Protein AF-A0A963H5S8-F1 (afdb_monomer)

Radius of gyration: 13.83 Å; Cα contacts (8 Å, |Δi|>4): 63; chains: 1; bounding box: 28×29×34 Å

Nearest PDB structures (foldseek):
  3bjz-assembly1_B  TM=9.997E-01  e=7.441E-07  Pseudomonas aeruginosa PAO1
  3bjz-assembly1_D  TM=1.001E+00  e=1.224E-06  Pseudomonas aeruginosa PAO1
  3bjz-assembly1_C  TM=9.985E-01  e=2.871E-06  Pseudomonas aeruginosa PAO1
  1x92-assembly1_B  TM=9.949E-01  e=4.095E-06  Pseudomonas aeruginosa
  5i01-assembly1_C  TM=9.940E-01  e=5.288E-05  Neisseria gonorrhoeae FA 1090

Secondary structure (DSSP, 8-state):
-HHHHHHTT---EEEEEGGGHHHHTT--TT-EEEEES-S-HHHHHHHHHHHHHHHHHHHHHHHH---

Mean predicted aligned error: 2.67 Å

pLDDT: mean 96.66, std 4.84, range [62.97, 98.88]

Solvent-accessible surface area (backbone atoms only — not comparable to full-atom values): 4055 Å² total; per-residue (Å²): 107,69,70,60,33,51,78,64,77,43,81,49,77,45,83,36,31,61,84,30,58,81,59,53,80,68,58,58,93,82,36,47,78,52,59,37,97,39,82,52,65,70,62,30,50,54,51,49,54,51,50,52,52,52,49,51,51,51,50,45,37,72,76,74,48,78,133

Sequence (67 aa):
AIKVAHEREMHVVALTGKGGGPMAALLGPDDVHVCVPAERTARIQEVHLLALHCLCDGIDCLLLGVE

Structure (mmCIF, N/CA/C/O backbone):
data_AF-A0A963H5S8-F1
#
_entry.id   AF-A0A963H5S8-F1
#
loop_
_atom_site.group_PDB
_atom_site.id
_atom_site.type_symbol
_atom_site.label_atom_id
_atom_site.label_alt_id
_atom_site.label_comp_id
_atom_site.label_asym_id
_atom_site.label_entity_id
_atom_site.label_seq_id
_atom_site.pdbx_PDB_ins_code
_atom_site.Cartn_x
_atom_site.Cartn_y
_atom_site.Cartn_z
_atom_site.occupancy
_atom_site.B_iso_or_equiv
_atom_site.auth_seq_id
_atom_site.auth_comp_id
_atom_site.auth_asym_id
_atom_site.auth_atom_id
_atom_site.pdbx_PDB_model_num
ATOM 1 N N . ALA A 1 1 ? -2.369 11.857 6.714 1.00 95.62 1 ALA A N 1
ATOM 2 C CA . ALA A 1 1 ? -1.751 11.500 5.423 1.00 95.62 1 ALA A CA 1
ATOM 3 C C . ALA A 1 1 ? -2.828 11.230 4.380 1.00 95.62 1 ALA A C 1
ATOM 5 O O . ALA A 1 1 ? -3.063 12.132 3.603 1.00 95.62 1 ALA A O 1
ATOM 6 N N . ILE A 1 2 ? -3.547 10.099 4.434 1.00 97.56 2 ILE A N 1
ATOM 7 C CA . ILE A 1 2 ? -4.559 9.712 3.422 1.00 97.56 2 ILE A CA 1
ATOM 8 C C . ILE A 1 2 ? -5.583 10.815 3.132 1.00 97.56 2 ILE A C 1
ATOM 10 O O . ILE A 1 2 ? -5.653 11.283 2.010 1.00 97.56 2 ILE A O 1
ATOM 14 N N . LYS A 1 3 ? -6.281 11.326 4.155 1.00 96.75 3 LYS A N 1
ATOM 15 C CA . LYS A 1 3 ? -7.261 12.414 3.967 1.00 96.75 3 LYS A CA 1
ATOM 16 C C . LYS A 1 3 ? -6.671 13.645 3.265 1.00 96.75 3 LYS A C 1
ATOM 18 O O . LYS A 1 3 ? -7.281 14.183 2.361 1.00 96.75 3 LYS A O 1
ATOM 23 N N . VAL A 1 4 ? -5.453 14.038 3.644 1.00 97.94 4 VAL A N 1
ATOM 24 C CA . VAL A 1 4 ? -4.743 15.176 3.034 1.00 97.94 4 VAL A CA 1
ATOM 25 C C . VAL A 1 4 ? -4.297 14.857 1.604 1.00 97.94 4 VAL A C 1
ATOM 27 O O . VAL A 1 4 ? -4.252 15.750 0.769 1.00 97.94 4 VAL A O 1
ATOM 30 N N . ALA A 1 5 ? -3.956 13.600 1.311 1.00 98.00 5 ALA A N 1
ATOM 31 C CA . ALA A 1 5 ? -3.655 13.150 -0.044 1.00 98.00 5 ALA A CA 1
ATOM 32 C C . ALA A 1 5 ? -4.906 13.271 -0.927 1.00 98.00 5 ALA A C 1
ATOM 34 O O . ALA A 1 5 ? -4.834 13.872 -1.992 1.00 98.00 5 ALA A O 1
ATOM 35 N N . HIS A 1 6 ? -6.066 12.829 -0.434 1.00 97.56 6 HIS A N 1
ATOM 36 C CA . HIS A 1 6 ? -7.348 12.978 -1.129 1.00 97.56 6 HIS A CA 1
ATOM 37 C C . HIS A 1 6 ? -7.777 14.438 -1.300 1.00 97.56 6 HIS A C 1
ATOM 39 O O . HIS A 1 6 ? -8.196 14.817 -2.386 1.00 97.56 6 HIS A O 1
ATOM 45 N N . GLU A 1 7 ? -7.604 15.285 -0.279 1.00 97.88 7 GLU A N 1
ATOM 46 C CA . GLU A 1 7 ? -7.819 16.743 -0.377 1.00 97.88 7 GLU A CA 1
ATOM 47 C C . GLU A 1 7 ? -6.926 17.408 -1.439 1.00 97.88 7 GLU A C 1
ATOM 49 O O . GLU A 1 7 ? -7.224 18.509 -1.896 1.00 97.88 7 GLU A O 1
ATOM 54 N N . ARG A 1 8 ? -5.823 16.756 -1.818 1.00 97.56 8 ARG A N 1
ATOM 55 C CA . ARG A 1 8 ? -4.891 17.191 -2.865 1.00 97.56 8 ARG A CA 1
ATOM 56 C C . ARG A 1 8 ? -5.013 16.375 -4.151 1.00 97.56 8 ARG A C 1
ATOM 58 O O . ARG A 1 8 ? -4.096 16.422 -4.965 1.00 97.56 8 ARG A O 1
ATOM 65 N N . GLU A 1 9 ? -6.102 15.624 -4.311 1.00 96.81 9 GLU A N 1
ATOM 66 C CA . GLU A 1 9 ? -6.385 14.815 -5.504 1.00 96.81 9 GLU A CA 1
ATOM 67 C C . GLU A 1 9 ? -5.275 13.791 -5.824 1.00 96.81 9 GLU A C 1
ATOM 69 O O . GLU A 1 9 ? -5.010 13.460 -6.976 1.00 96.81 9 GLU A O 1
ATOM 74 N N . MET A 1 10 ? -4.594 13.281 -4.795 1.00 97.81 10 MET A N 1
ATOM 75 C CA . MET A 1 10 ? -3.560 12.256 -4.936 1.00 97.81 10 MET A CA 1
ATOM 76 C C . MET A 1 10 ? -4.155 10.853 -4.774 1.00 97.81 10 MET A C 1
ATOM 78 O O . MET A 1 10 ? -4.924 10.606 -3.844 1.00 97.81 10 MET A O 1
ATOM 82 N N . HIS A 1 11 ? -3.709 9.912 -5.608 1.00 96.06 11 HIS A N 1
ATOM 83 C CA . HIS A 1 11 ? -3.975 8.484 -5.421 1.00 96.06 11 HIS A CA 1
ATOM 84 C C . HIS A 1 11 ? -3.194 7.915 -4.232 1.00 96.06 11 HIS A C 1
ATOM 86 O O . HIS A 1 11 ? -2.041 8.297 -3.992 1.00 96.06 11 HIS A O 1
ATOM 92 N N . VAL A 1 12 ? -3.788 6.955 -3.520 1.00 98.25 12 VAL A N 1
ATOM 93 C CA . VAL A 1 12 ? -3.134 6.256 -2.409 1.00 98.25 12 VAL A CA 1
ATOM 94 C C . VAL A 1 12 ? -2.938 4.779 -2.739 1.00 98.25 12 VAL A C 1
ATOM 96 O O . VAL A 1 12 ? -3.873 4.057 -3.068 1.00 98.25 12 VAL A O 1
ATOM 99 N N . VAL A 1 13 ? -1.703 4.303 -2.567 1.00 98.25 13 VAL A N 1
ATOM 100 C CA . VAL A 1 13 ? -1.381 2.872 -2.498 1.00 98.25 13 VAL A CA 1
ATOM 101 C C . VAL A 1 13 ? -1.041 2.541 -1.048 1.00 98.25 13 VAL A C 1
ATOM 103 O O . VAL A 1 13 ? -0.025 2.989 -0.515 1.00 98.25 13 VAL A O 1
ATOM 106 N N . ALA A 1 14 ? -1.909 1.786 -0.382 1.00 98.31 14 ALA A N 1
ATOM 107 C CA . ALA A 1 14 ? -1.787 1.462 1.033 1.00 98.31 14 ALA A CA 1
ATOM 108 C C . ALA A 1 14 ? -1.248 0.039 1.237 1.00 98.31 14 ALA A C 1
ATOM 110 O O . ALA A 1 14 ? -1.921 -0.940 0.912 1.00 98.31 14 ALA A O 1
ATOM 111 N N . LEU A 1 15 ? -0.063 -0.079 1.844 1.00 98.50 15 LEU A N 1
ATOM 112 C CA . LEU A 1 15 ? 0.505 -1.356 2.286 1.00 98.50 15 LEU A CA 1
ATOM 113 C C . LEU A 1 15 ? 0.083 -1.642 3.734 1.00 98.50 15 LEU A C 1
ATOM 115 O O . LEU A 1 15 ? 0.458 -0.913 4.656 1.00 98.50 15 LEU A O 1
ATOM 119 N N . THR A 1 16 ? -0.686 -2.709 3.966 1.00 98.31 16 THR A N 1
ATOM 120 C CA . THR A 1 16 ? -1.176 -3.069 5.314 1.00 98.31 16 THR A CA 1
ATOM 121 C C . THR A 1 16 ? -1.045 -4.554 5.627 1.00 98.31 16 THR A C 1
ATOM 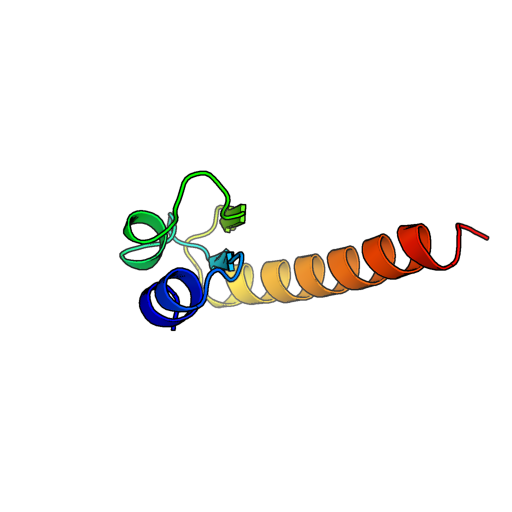123 O O . THR A 1 16 ? -0.644 -5.344 4.783 1.00 98.31 16 THR A O 1
ATOM 126 N N . GLY A 1 17 ? -1.427 -4.947 6.840 1.00 98.12 17 GLY A N 1
ATOM 127 C CA . GLY A 1 17 ? -1.838 -6.312 7.178 1.00 98.12 17 GLY A CA 1
ATOM 128 C C . GLY A 1 17 ? -2.948 -6.260 8.231 1.00 98.12 17 GLY A C 1
ATOM 129 O O . GLY A 1 17 ? -3.485 -5.172 8.465 1.00 98.12 17 GLY A O 1
ATOM 130 N N . LYS A 1 18 ? -3.300 -7.385 8.869 1.00 97.06 18 LYS A N 1
ATOM 131 C CA . LYS A 1 18 ? -4.377 -7.448 9.889 1.00 97.06 18 LYS A CA 1
ATOM 132 C C . LYS A 1 18 ? -5.727 -6.889 9.406 1.00 97.06 18 LYS A C 1
ATOM 134 O O . LYS A 1 18 ? -6.391 -6.130 10.110 1.00 97.06 18 LYS A O 1
ATOM 139 N N . GLY A 1 19 ? -6.075 -7.143 8.144 1.00 95.00 19 GLY A N 1
ATOM 140 C CA . GLY A 1 19 ? -7.289 -6.596 7.522 1.00 95.00 19 GLY A CA 1
ATOM 141 C C . GLY A 1 19 ? -7.279 -5.075 7.294 1.00 95.00 19 GLY A C 1
ATOM 142 O O . GLY A 1 19 ? -8.320 -4.495 7.016 1.00 95.00 19 GLY A O 1
ATOM 143 N N . GLY A 1 20 ? -6.129 -4.402 7.431 1.00 96.25 20 GLY A N 1
ATOM 144 C CA . GLY A 1 20 ? -5.963 -2.976 7.121 1.00 96.25 20 GLY A CA 1
ATOM 145 C C . GLY A 1 20 ? -6.389 -1.995 8.215 1.00 96.25 20 GLY A C 1
ATOM 146 O O . GLY A 1 20 ? -6.040 -0.814 8.141 1.00 96.25 20 GLY A O 1
ATOM 147 N N . GLY A 1 21 ? -7.061 -2.474 9.264 1.00 95.50 21 GLY A N 1
ATOM 148 C CA . GLY A 1 21 ? -7.425 -1.680 10.438 1.00 95.50 21 GLY A CA 1
ATOM 149 C C . GLY A 1 21 ? -8.175 -0.383 10.090 1.00 95.50 21 GLY A C 1
ATOM 150 O O . GLY A 1 21 ? -8.885 -0.323 9.087 1.00 95.50 21 GLY A O 1
ATOM 151 N N . PRO A 1 22 ? -7.999 0.693 10.878 1.00 95.44 22 PRO A N 1
ATOM 152 C CA . PRO A 1 22 ? -8.638 1.983 10.604 1.00 95.44 22 PRO A CA 1
ATOM 153 C C . PRO A 1 22 ? -8.256 2.594 9.252 1.00 95.44 22 PRO A C 1
ATOM 155 O O . PRO A 1 22 ? -8.972 3.455 8.752 1.00 95.44 22 PRO A O 1
ATOM 158 N N . MET A 1 23 ? -7.129 2.174 8.667 1.00 96.12 23 MET A N 1
ATOM 159 C CA . MET A 1 23 ? -6.657 2.713 7.399 1.00 96.12 23 MET A CA 1
ATOM 160 C C . MET A 1 23 ? -7.506 2.229 6.222 1.00 96.12 23 MET A C 1
ATOM 162 O O . MET A 1 23 ? -7.775 3.024 5.331 1.00 96.12 23 MET A O 1
ATOM 166 N N . ALA A 1 24 ? -7.992 0.982 6.256 1.00 96.38 24 ALA A N 1
ATOM 167 C CA . ALA A 1 24 ? -8.860 0.430 5.212 1.00 96.38 24 ALA A CA 1
ATOM 168 C C . ALA A 1 24 ? -10.159 1.234 5.044 1.00 96.38 24 ALA A C 1
ATOM 170 O O . ALA A 1 24 ? -10.607 1.463 3.929 1.00 96.38 24 ALA A O 1
ATOM 171 N N . ALA A 1 25 ? -10.728 1.729 6.148 1.00 96.56 25 ALA A N 1
ATOM 172 C CA . ALA A 1 25 ? -11.945 2.541 6.126 1.00 96.56 25 ALA A CA 1
ATOM 173 C C . ALA A 1 25 ? -11.742 3.955 5.548 1.00 96.56 25 ALA A C 1
ATOM 175 O O . ALA A 1 25 ? -12.717 4.667 5.327 1.00 96.56 25 ALA A O 1
ATOM 176 N N . LEU A 1 26 ? -10.490 4.384 5.355 1.00 97.25 26 LEU A N 1
ATOM 177 C CA . LEU A 1 26 ? -10.160 5.680 4.764 1.00 97.25 26 LEU A CA 1
ATOM 178 C C . LEU A 1 26 ? -9.887 5.594 3.262 1.00 97.25 26 LEU A C 1
ATOM 180 O O . LEU A 1 26 ? -9.719 6.646 2.656 1.00 97.25 26 LEU A O 1
ATOM 184 N N . LEU A 1 27 ? -9.789 4.393 2.687 1.00 97.88 27 LEU A N 1
ATOM 185 C CA . LEU A 1 27 ? -9.472 4.221 1.273 1.00 97.88 27 LEU A CA 1
ATOM 186 C C . LEU A 1 27 ? -10.704 4.502 0.409 1.00 97.88 27 LEU A C 1
ATOM 188 O O . LEU A 1 27 ? -11.809 4.042 0.706 1.00 97.88 27 LEU A O 1
ATOM 192 N N . GLY A 1 28 ? -10.495 5.287 -0.642 1.00 95.75 28 GLY A N 1
ATOM 193 C CA . GLY A 1 28 ? -11.484 5.576 -1.669 1.00 95.75 28 GLY A CA 1
ATOM 194 C C . GLY A 1 28 ? -11.539 4.496 -2.757 1.00 95.75 28 GLY A C 1
ATOM 195 O O . GLY A 1 28 ? -10.739 3.562 -2.752 1.00 95.75 28 GLY A O 1
ATOM 196 N N . PRO A 1 29 ? -12.474 4.621 -3.715 1.00 95.12 29 PRO A N 1
ATOM 197 C CA . PRO A 1 29 ? -12.638 3.661 -4.811 1.00 95.12 29 PRO A CA 1
ATOM 198 C C . PRO A 1 29 ? -11.426 3.582 -5.752 1.00 95.12 29 PRO A C 1
ATOM 200 O O . PRO A 1 29 ? -11.189 2.528 -6.334 1.00 95.12 29 PRO A O 1
ATOM 203 N N . ASP A 1 30 ? -10.662 4.669 -5.875 1.00 95.81 30 ASP A N 1
ATOM 204 C CA . ASP A 1 30 ? -9.487 4.760 -6.753 1.00 95.81 30 ASP A CA 1
ATOM 205 C C . ASP A 1 30 ? -8.166 4.454 -6.026 1.00 95.81 30 ASP A C 1
ATOM 207 O O . ASP A 1 30 ? -7.088 4.559 -6.615 1.00 95.81 30 ASP A O 1
ATOM 211 N N . ASP A 1 31 ? -8.230 4.098 -4.740 1.00 98.06 31 ASP A N 1
ATOM 212 C CA . ASP A 1 31 ? -7.058 3.713 -3.962 1.00 98.06 31 ASP A CA 1
ATOM 213 C C . ASP A 1 31 ? -6.773 2.215 -4.102 1.00 98.06 31 ASP A C 1
ATOM 215 O O . ASP A 1 31 ? -7.671 1.376 -4.192 1.00 98.06 31 ASP A O 1
ATOM 219 N N . VAL A 1 32 ? -5.493 1.854 -4.035 1.00 98.31 32 VAL A N 1
ATOM 220 C CA . VAL A 1 32 ? -5.057 0.457 -4.086 1.00 98.31 32 VAL A CA 1
ATOM 221 C C . VAL A 1 32 ? -4.736 -0.033 -2.681 1.00 98.31 32 VAL A C 1
ATOM 223 O O . VAL A 1 32 ? -3.859 0.503 -1.999 1.00 98.31 32 VAL A O 1
ATOM 226 N N . HIS A 1 33 ? -5.409 -1.103 -2.255 1.00 97.94 33 HIS A N 1
ATOM 227 C CA . HIS A 1 33 ? -5.196 -1.718 -0.947 1.00 97.94 33 HIS A CA 1
ATOM 228 C C . HIS A 1 33 ? -4.400 -3.021 -1.050 1.00 97.94 33 HIS A C 1
ATOM 230 O O . HIS A 1 33 ? -4.949 -4.088 -1.321 1.00 97.94 33 HIS A O 1
ATOM 236 N N . VAL A 1 34 ? -3.099 -2.962 -0.769 1.00 98.12 34 VAL A N 1
ATOM 237 C CA . VAL A 1 34 ? -2.249 -4.156 -0.674 1.00 98.12 34 VAL A CA 1
ATOM 238 C C . VAL A 1 34 ? -2.241 -4.638 0.778 1.00 98.12 34 VAL A C 1
ATOM 240 O O . VAL A 1 34 ? -1.374 -4.283 1.584 1.00 98.12 34 VAL A O 1
ATOM 243 N N . CYS A 1 35 ? -3.249 -5.436 1.137 1.00 98.25 35 CYS A N 1
ATOM 244 C CA . CYS A 1 35 ? -3.384 -5.991 2.481 1.00 98.25 35 CYS A CA 1
ATOM 245 C C . CYS A 1 35 ? -2.768 -7.390 2.585 1.00 98.25 35 CYS A C 1
ATOM 247 O O . CYS A 1 35 ? -3.341 -8.371 2.116 1.00 98.25 35 CYS A O 1
ATO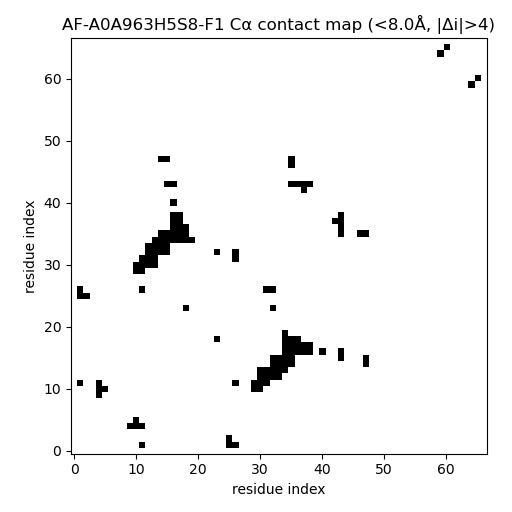M 249 N N . VAL A 1 36 ? -1.633 -7.504 3.276 1.00 98.56 36 VAL A N 1
ATOM 250 C CA . VAL A 1 36 ? -0.985 -8.790 3.551 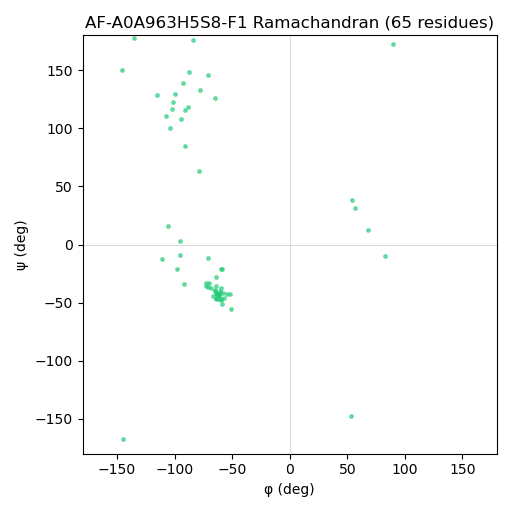1.00 98.56 36 VAL A CA 1
ATOM 251 C C . VAL A 1 36 ? -1.887 -9.644 4.456 1.00 98.56 36 VAL A C 1
ATOM 253 O O . VAL A 1 36 ? -2.247 -9.185 5.548 1.00 98.56 36 VAL A O 1
ATOM 256 N N . PRO A 1 37 ? -2.227 -10.889 4.067 1.00 97.44 37 PRO A N 1
ATOM 257 C CA . PRO A 1 37 ? -3.093 -11.778 4.843 1.00 97.44 37 PRO A CA 1
ATOM 258 C C . PRO A 1 37 ? -2.317 -12.434 5.998 1.00 97.44 37 PRO A C 1
ATOM 260 O O . PRO A 1 37 ? -2.102 -13.644 6.033 1.00 97.44 37 PRO A O 1
ATOM 263 N N . ALA A 1 38 ? -1.839 -11.621 6.939 1.00 97.94 38 ALA A N 1
ATOM 264 C CA . ALA A 1 38 ? -1.098 -12.072 8.109 1.00 97.94 38 ALA A CA 1
ATOM 265 C C . ALA A 1 38 ? -1.403 -11.205 9.334 1.00 97.94 38 ALA A C 1
ATOM 267 O O . ALA A 1 38 ? -1.626 -9.999 9.226 1.00 97.94 38 ALA A O 1
ATOM 268 N N . GLU A 1 39 ? -1.312 -11.829 10.511 1.00 97.25 39 GLU A N 1
ATOM 269 C CA . GLU A 1 39 ? -1.506 -11.164 11.806 1.00 97.25 39 GLU A CA 1
ATOM 270 C C . GLU A 1 39 ? -0.182 -10.761 12.478 1.00 97.25 39 GLU A C 1
ATOM 272 O O . GLU A 1 39 ? -0.131 -9.869 13.327 1.00 97.25 39 GLU A O 1
ATOM 277 N N . ARG A 1 40 ? 0.938 -11.389 12.099 1.00 98.50 40 ARG A N 1
ATOM 278 C CA . ARG A 1 40 ? 2.247 -11.116 12.709 1.00 98.50 40 ARG A CA 1
ATOM 279 C C . ARG A 1 40 ? 2.951 -9.970 11.988 1.00 98.50 40 ARG A C 1
ATOM 281 O O . ARG A 1 40 ? 3.339 -10.126 10.834 1.00 98.50 40 ARG A O 1
ATOM 288 N N . THR A 1 41 ? 3.228 -8.872 12.695 1.00 98.19 41 THR A N 1
ATOM 289 C CA . THR A 1 41 ? 3.878 -7.673 12.126 1.00 98.19 41 THR A CA 1
ATOM 290 C C . THR A 1 41 ? 5.168 -7.981 11.367 1.00 98.19 41 THR A C 1
ATOM 292 O O . THR A 1 41 ? 5.349 -7.468 10.274 1.00 98.19 41 THR A O 1
ATOM 295 N N . ALA A 1 42 ? 6.031 -8.864 11.883 1.00 98.62 42 ALA A N 1
ATOM 296 C CA . ALA A 1 42 ? 7.265 -9.230 11.180 1.00 98.62 42 ALA A CA 1
ATOM 297 C C . ALA A 1 42 ? 7.000 -9.862 9.798 1.00 98.62 42 ALA A C 1
ATOM 299 O O . ALA A 1 42 ? 7.646 -9.500 8.825 1.00 98.62 42 ALA A O 1
ATOM 300 N N . ARG A 1 43 ? 5.998 -10.748 9.687 1.00 98.56 43 ARG A N 1
ATOM 301 C CA . ARG A 1 43 ? 5.617 -11.354 8.399 1.00 98.56 43 ARG A CA 1
ATOM 302 C C . ARG A 1 43 ? 4.989 -10.335 7.455 1.00 98.56 43 ARG A C 1
ATOM 304 O O . ARG A 1 43 ? 5.262 -10.370 6.265 1.00 98.56 43 ARG A O 1
ATOM 311 N N . ILE A 1 44 ? 4.187 -9.414 7.990 1.00 98.75 44 ILE A N 1
ATOM 312 C CA . ILE A 1 44 ? 3.617 -8.307 7.211 1.00 98.75 44 ILE A CA 1
ATOM 313 C C . ILE A 1 44 ? 4.740 -7.458 6.604 1.00 98.75 44 ILE A C 1
ATOM 315 O O . ILE A 1 44 ? 4.717 -7.195 5.410 1.00 98.75 44 ILE A O 1
ATOM 319 N N . GLN A 1 45 ? 5.747 -7.095 7.402 1.00 98.81 45 GLN A N 1
ATOM 320 C CA . GLN A 1 45 ? 6.881 -6.280 6.956 1.00 98.81 45 GLN A CA 1
ATOM 321 C C . GLN A 1 45 ? 7.745 -6.982 5.899 1.00 98.81 45 GLN A C 1
ATOM 323 O O . GLN A 1 45 ? 8.155 -6.354 4.930 1.00 98.81 45 GLN A O 1
ATOM 328 N N . GLU A 1 46 ? 7.981 -8.288 6.034 1.00 98.75 46 GLU A N 1
ATOM 329 C CA . GLU A 1 46 ? 8.693 -9.062 5.005 1.00 98.75 46 GLU A CA 1
ATOM 330 C C . GLU A 1 46 ? 7.958 -9.053 3.662 1.00 98.75 46 GLU A C 1
ATOM 332 O O . GLU A 1 46 ? 8.581 -8.859 2.620 1.00 98.75 46 GLU A O 1
ATOM 337 N N . VAL A 1 47 ? 6.630 -9.211 3.677 1.00 98.69 47 VAL A N 1
ATOM 338 C CA . VAL A 1 47 ? 5.827 -9.154 2.449 1.00 98.69 4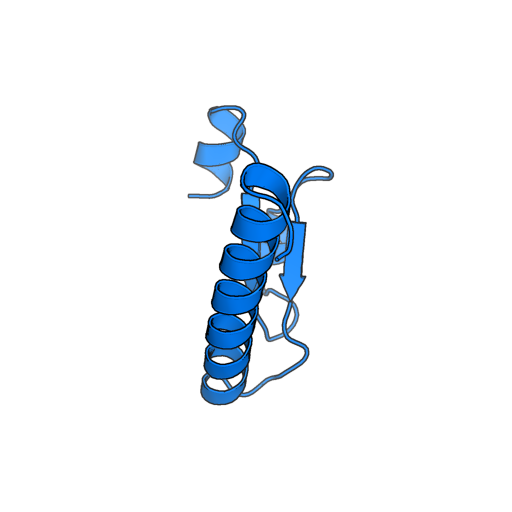7 VAL A CA 1
ATOM 339 C C . VAL A 1 47 ? 5.718 -7.723 1.922 1.00 98.69 47 VAL A C 1
ATOM 341 O O . VAL A 1 47 ? 5.707 -7.538 0.711 1.00 98.69 47 VAL A O 1
ATOM 344 N N . HIS A 1 48 ? 5.692 -6.700 2.782 1.00 98.81 48 HIS A N 1
ATOM 345 C CA . HIS A 1 48 ? 5.769 -5.301 2.339 1.00 98.81 48 HIS A CA 1
ATOM 346 C C . HIS A 1 48 ? 7.075 -5.015 1.606 1.00 98.81 48 HIS A C 1
ATOM 348 O O . HIS A 1 48 ? 7.035 -4.398 0.548 1.00 98.81 48 HIS A O 1
ATOM 354 N N . LEU A 1 49 ? 8.212 -5.504 2.109 1.00 98.88 49 LEU A N 1
ATOM 355 C CA . LEU A 1 49 ? 9.495 -5.354 1.423 1.00 98.88 49 LEU A CA 1
ATOM 356 C C . LEU A 1 49 ? 9.504 -6.078 0.070 1.00 98.88 49 LEU A C 1
ATOM 358 O O . LEU A 1 49 ? 9.958 -5.514 -0.921 1.00 98.88 49 LEU A O 1
ATOM 362 N N . LEU A 1 50 ? 8.961 -7.299 0.011 1.00 98.69 50 LEU A N 1
ATOM 363 C CA . LEU A 1 50 ? 8.789 -8.016 -1.254 1.00 98.69 50 LEU A CA 1
ATOM 364 C C . LEU A 1 50 ? 7.904 -7.228 -2.231 1.00 98.69 50 LEU A C 1
ATOM 366 O O . LEU A 1 50 ? 8.290 -7.042 -3.379 1.00 98.69 50 LEU A O 1
ATOM 370 N N . ALA A 1 51 ? 6.753 -6.731 -1.775 1.00 98.56 51 ALA A N 1
ATOM 371 C CA . ALA A 1 51 ? 5.83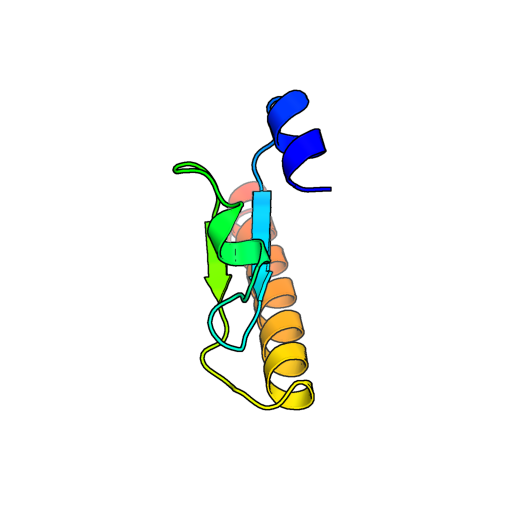5 -5.950 -2.597 1.00 98.56 51 ALA A CA 1
ATOM 372 C C . ALA A 1 51 ? 6.497 -4.673 -3.130 1.00 98.56 51 ALA A C 1
ATOM 374 O O . ALA A 1 51 ? 6.317 -4.348 -4.297 1.00 98.56 51 ALA A O 1
ATOM 375 N N . LEU A 1 52 ? 7.301 -3.984 -2.313 1.00 98.69 52 LEU A N 1
ATOM 376 C CA . LEU A 1 52 ? 8.081 -2.826 -2.753 1.00 98.69 52 LEU A CA 1
ATOM 377 C C . LEU A 1 52 ? 9.077 -3.197 -3.860 1.00 98.69 52 LEU A C 1
ATOM 379 O O . LEU A 1 52 ? 9.133 -2.492 -4.862 1.00 98.69 52 LEU A O 1
ATOM 383 N N . HIS A 1 53 ? 9.807 -4.311 -3.734 1.00 98.62 53 HIS A N 1
ATOM 384 C CA . HIS A 1 53 ? 10.695 -4.774 -4.808 1.00 98.62 53 HIS A CA 1
ATOM 385 C C . HIS A 1 53 ? 9.929 -5.128 -6.089 1.00 98.62 53 HIS A C 1
ATOM 387 O O . HIS A 1 53 ? 10.361 -4.736 -7.167 1.00 98.62 53 HIS A O 1
ATOM 393 N N . CYS A 1 54 ? 8.781 -5.805 -5.985 1.00 98.38 54 CYS A N 1
ATOM 394 C CA . CYS A 1 54 ? 7.935 -6.105 -7.144 1.00 98.38 54 CYS A CA 1
ATOM 395 C C . CYS A 1 54 ? 7.375 -4.839 -7.808 1.00 98.38 54 CYS A C 1
ATOM 397 O O . CYS A 1 54 ? 7.234 -4.803 -9.025 1.00 98.38 54 CYS A O 1
ATOM 399 N N . LEU A 1 55 ? 7.046 -3.804 -7.028 1.00 98.06 55 LEU A N 1
ATOM 400 C CA . LEU A 1 55 ? 6.605 -2.519 -7.570 1.00 98.06 55 LEU A CA 1
ATOM 401 C C . LEU A 1 55 ? 7.736 -1.827 -8.331 1.00 98.06 55 LEU A C 1
ATOM 403 O O . LEU A 1 55 ? 7.487 -1.343 -9.429 1.00 98.06 55 LEU A O 1
ATOM 407 N N . CYS A 1 56 ? 8.957 -1.805 -7.788 1.00 97.69 56 CYS A N 1
ATOM 408 C CA . CYS A 1 56 ? 10.115 -1.263 -8.502 1.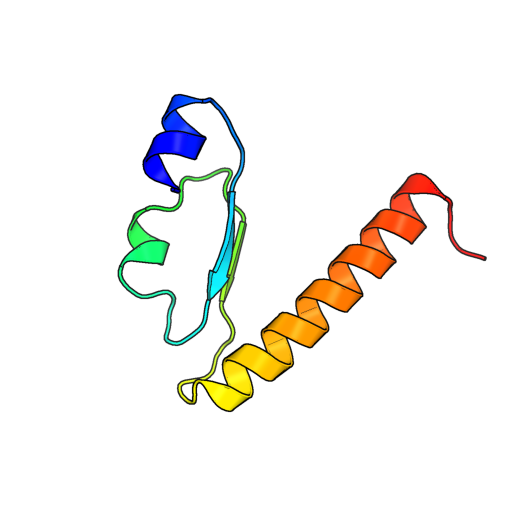00 97.69 56 CYS A CA 1
ATOM 409 C C . CYS A 1 56 ? 10.359 -2.013 -9.818 1.00 97.69 56 CYS A C 1
ATOM 411 O O . CYS A 1 56 ? 10.405 -1.382 -10.865 1.00 97.69 56 CYS A O 1
ATOM 413 N N . ASP A 1 57 ? 10.416 -3.347 -9.770 1.00 97.56 57 ASP A N 1
ATOM 414 C CA . ASP A 1 57 ? 10.594 -4.201 -10.951 1.00 97.56 57 ASP A CA 1
ATOM 415 C C . ASP A 1 57 ? 9.504 -3.967 -12.009 1.00 97.56 57 ASP A C 1
ATOM 417 O O . ASP A 1 57 ? 9.795 -3.759 -13.185 1.00 97.56 57 ASP A O 1
ATOM 421 N N . GLY A 1 58 ? 8.237 -3.907 -11.587 1.00 96.81 58 GLY A N 1
ATOM 422 C CA . GLY A 1 58 ? 7.116 -3.629 -12.479 1.00 96.81 58 GLY A CA 1
ATOM 423 C C . GLY A 1 58 ? 7.158 -2.226 -13.090 1.00 96.81 58 GLY A C 1
ATOM 424 O O . GLY A 1 58 ? 6.853 -2.071 -14.271 1.00 96.81 58 GLY A O 1
ATOM 425 N N . ILE A 1 59 ? 7.543 -1.206 -12.315 1.00 97.19 59 ILE A N 1
ATOM 426 C CA . ILE A 1 59 ? 7.713 0.169 -12.811 1.00 97.19 59 ILE A CA 1
ATOM 427 C C . ILE A 1 59 ? 8.844 0.222 -13.840 1.00 97.19 59 ILE A C 1
ATOM 429 O O . ILE A 1 59 ? 8.647 0.788 -14.916 1.00 97.19 59 ILE A O 1
ATOM 433 N N . ASP A 1 60 ? 9.988 -0.393 -13.543 1.00 96.94 60 ASP A N 1
ATOM 434 C CA . ASP A 1 60 ? 11.134 -0.438 -14.450 1.00 96.94 60 ASP A CA 1
ATOM 435 C C . ASP A 1 60 ? 10.768 -1.171 -15.744 1.00 96.94 60 ASP A C 1
ATOM 437 O O . ASP A 1 60 ? 10.963 -0.621 -16.826 1.00 96.94 60 ASP A O 1
ATOM 441 N N . CYS A 1 61 ? 10.11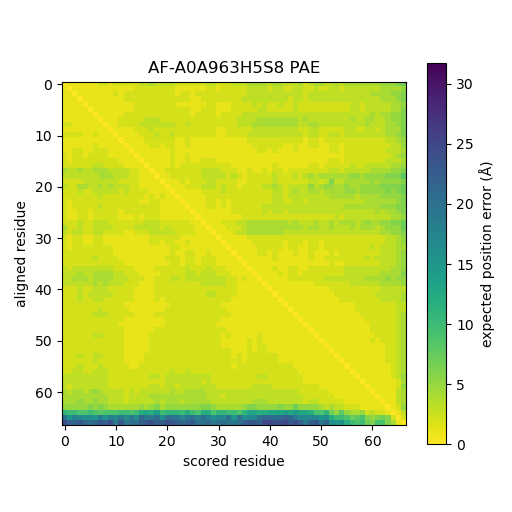8 -2.336 -15.660 1.00 97.38 61 CYS A N 1
ATOM 442 C CA . CYS A 1 61 ? 9.631 -3.063 -16.835 1.00 97.38 61 CYS A CA 1
ATOM 443 C C . CYS A 1 61 ? 8.659 -2.227 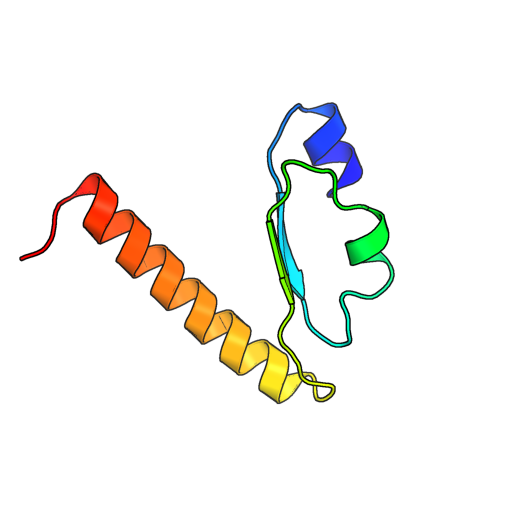-17.686 1.00 97.38 61 CYS A C 1
ATOM 445 O O . CYS A 1 61 ? 8.725 -2.253 -18.915 1.00 97.38 61 CYS A O 1
ATOM 447 N N . LEU A 1 62 ? 7.741 -1.487 -17.052 1.00 97.31 62 LEU A N 1
ATOM 448 C CA . LEU A 1 62 ? 6.750 -0.667 -17.758 1.00 97.31 62 LEU A CA 1
ATOM 449 C C . LEU A 1 62 ? 7.367 0.559 -18.439 1.00 97.31 62 LEU A C 1
ATOM 451 O O . LEU A 1 62 ? 6.896 0.957 -19.506 1.00 97.31 62 LEU A O 1
ATOM 455 N N . LEU A 1 63 ? 8.374 1.180 -17.823 1.00 96.94 63 LEU A N 1
ATOM 456 C CA . LEU A 1 63 ? 8.975 2.421 -18.319 1.00 96.94 63 LEU A CA 1
ATOM 457 C C . LEU A 1 63 ? 10.176 2.185 -19.238 1.00 96.94 63 LEU A C 1
ATOM 459 O O . LEU A 1 63 ? 10.394 2.972 -20.160 1.00 96.94 63 LEU A O 1
ATOM 463 N N . LEU A 1 64 ? 10.958 1.139 -18.980 1.00 96.06 64 LEU A N 1
ATOM 464 C CA . LEU A 1 64 ? 12.236 0.861 -19.643 1.00 96.06 64 LEU A CA 1
ATOM 465 C C . LEU A 1 64 ? 12.173 -0.366 -20.565 1.00 96.06 64 LEU A C 1
ATOM 467 O O . LEU A 1 64 ? 13.059 -0.537 -21.401 1.00 96.06 64 LEU A O 1
ATOM 471 N N . GLY A 1 65 ? 11.110 -1.170 -20.469 1.00 90.12 65 GLY A N 1
ATOM 472 C CA . GLY A 1 65 ? 10.972 -2.439 -21.178 1.00 90.12 65 GLY A CA 1
ATOM 473 C C . GLY A 1 65 ? 11.537 -3.618 -20.384 1.00 90.12 65 GLY A C 1
ATOM 474 O O . GLY A 1 65 ? 12.147 -3.452 -19.331 1.00 90.12 65 GLY A O 1
ATOM 475 N N . VAL A 1 66 ? 11.302 -4.825 -20.898 1.00 80.19 66 VAL A N 1
ATOM 476 C CA . VAL A 1 66 ? 11.854 -6.073 -20.352 1.00 80.19 66 VAL A CA 1
ATOM 477 C C . VAL A 1 66 ? 13.062 -6.447 -21.211 1.00 80.19 66 VAL A C 1
ATOM 479 O O . VAL A 1 66 ? 12.932 -6.440 -22.438 1.00 80.19 66 VAL A O 1
ATOM 482 N N . GLU A 1 67 ? 14.215 -6.725 -20.595 1.00 62.97 67 GLU A N 1
ATOM 483 C CA . GLU A 1 67 ? 15.358 -7.336 -21.303 1.00 62.97 67 GLU A CA 1
ATOM 484 C C . GLU A 1 67 ? 15.024 -8.741 -21.827 1.00 62.97 67 GLU A C 1
AT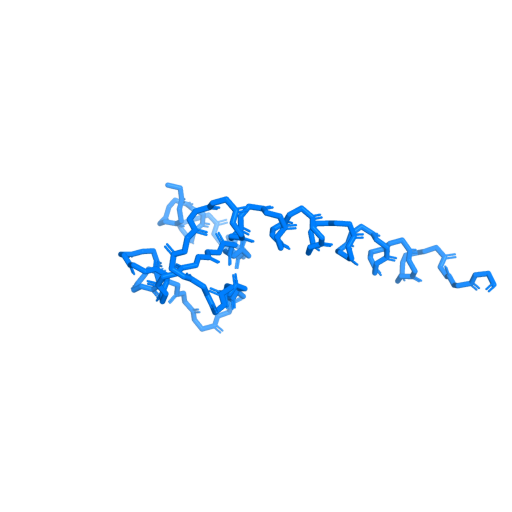OM 486 O O . GLU A 1 67 ? 14.340 -9.511 -21.110 1.00 62.97 67 GLU A O 1
#

Foldseek 3Di:
DLVVCVVVVHEEEDQEEPCCPPNVVSHDPRHHYNYDDDDDPVVSVVVVVVVVVVVVVVVCCVPVNDD